Protein 5HAL (pdb70)

B-factor: mean 38.72, std 14.79, range [18.11, 97.99]

Sequence (103 aa):
TRRPPFAGKTFEVRYDGLTALNAYDEDGRHMRYAITDGPYAGATGEVEEYTWQPVAADTYAIAWQEADRATVVHIDDFAAGTSRTFFTAASLDFHRLDGSLLRAV

InterPro domains:
  IPR012674 Calycin [G3DSA:2.40.128.20] (9-96)
  IPR053892 MoaF-like [PF22036] (11-105)

Organism: Burkholderia vietnamiensis (strain G4 / LMG 22486) (NCBI:txid269482)

Solvent-accessible surface area: 6094 Å² total; per-residue (Å²): 144,132,131,4,77,5,20,43,108,40,14,23,1,116,20,132,51,51,6,8,50,6,30,7,39,142,53,10,43,54,0,113,35,31,31,68,75,31,120,158,57,64,44,103,23,94,8,130,16,85,25,97,83,84,64,90,74,14,23,30,0,32,21,103,37,115,86,182,4,52,12,60,9,62,1,32,52,77,71,19,64,1,123,8,61,67,34,21,57,79,144,80,102,85,164,54,83,19,53,9,138,69,116

Structure (mmCIF, N/CA/C/O backbone):
data_5HAL
#
_entry.id   5HAL
#
_cell.length_a   110.840
_cell.length_b   110.840
_cell.length_c   110.840
_cell.angle_alpha   90.000
_cell.angle_beta   90.000
_cell.angle_gamma   90.000
#
_symmetry.space_group_name_H-M   'I 21 3'
#
loop_
_entity.id
_entity.type
_entity.pdbx_description
1 polymer 'Uncharacterized protein'
2 non-polymer 1,2-ETHANEDIOL
3 water water
#
loop_
_atom_site.group_PDB
_atom_site.id
_atom_site.type_symbol
_atom_site.label_atom_id
_atom_site.label_alt_id
_atom_site.label_comp_id
_atom_site.label_asym_id
_atom_site.label_entity_id
_atom_site.label_seq_id
_atom_site.pdbx_PDB_ins_code
_atom_site.Cartn_x
_atom_site.Cartn_y
_atom_site.Cartn_z
_atom_site.occupancy
_atom_site.B_iso_or_equiv
_atom_site.auth_seq_id
_atom_site.auth_comp_id
_atom_site.auth_asym_id
_atom_site.auth_atom_id
_atom_site.pdbx_PDB_model_num
ATOM 1 N N . THR A 1 13 ? 6.545 51.930 4.210 1.00 91.92 5 THR A N 1
ATOM 2 C CA . THR A 1 13 ? 7.929 51.466 4.240 1.00 90.78 5 THR A CA 1
ATOM 3 C C . THR A 1 13 ? 8.443 51.324 5.679 1.00 90.60 5 THR A C 1
ATOM 4 O O . THR A 1 13 ? 9.415 50.609 5.937 1.00 94.20 5 THR A O 1
ATOM 6 N N . ARG A 1 14 ? 7.772 52.001 6.609 1.00 82.36 6 ARG A N 1
ATOM 7 C CA . ARG A 1 14 ? 8.205 52.070 8.002 1.00 77.08 6 ARG A CA 1
ATOM 8 C C . ARG A 1 14 ? 7.774 50.810 8.753 1.00 66.17 6 ARG A C 1
ATOM 9 O O . ARG A 1 14 ? 6.573 50.522 8.845 1.00 63.02 6 ARG A O 1
ATOM 17 N N . ARG A 1 15 ? 8.744 50.055 9.284 1.00 54.13 7 ARG A N 1
ATOM 18 C CA . ARG A 1 15 ? 8.439 48.839 10.038 1.00 52.58 7 ARG A CA 1
ATOM 19 C C . ARG A 1 15 ? 9.027 48.914 11.440 1.00 43.78 7 ARG A C 1
ATOM 20 O O . ARG A 1 15 ? 10.204 49.267 11.595 1.00 43.27 7 ARG A O 1
ATOM 28 N N . PRO A 1 16 ? 8.260 48.567 12.469 1.00 39.20 8 PRO A N 1
ATOM 29 C CA . PRO A 1 16 ? 8.818 48.463 13.820 1.00 34.61 8 PRO A CA 1
ATOM 30 C C . PRO A 1 16 ? 9.700 47.237 13.932 1.00 36.68 8 PRO A C 1
ATOM 31 O O . PRO A 1 16 ? 9.513 46.266 13.184 1.00 36.37 8 PRO A O 1
ATOM 35 N N . PRO A 1 17 ? 10.678 47.240 14.845 1.00 36.78 9 PRO A N 1
ATOM 36 C CA . PRO A 1 17 ? 11.579 46.086 14.935 1.00 33.34 9 PRO A CA 1
ATOM 37 C C . PRO A 1 17 ? 10.876 44.839 15.403 1.00 34.40 9 PRO A C 1
ATOM 38 O O . PRO A 1 17 ? 11.397 43.742 15.177 1.00 35.85 9 PRO A O 1
ATOM 42 N N . PHE A 1 18 ? 9.705 44.967 16.030 1.00 27.96 10 PHE A N 1
ATOM 43 C CA . PHE A 1 18 ? 8.948 43.817 16.500 1.00 31.07 10 PHE A CA 1
ATOM 44 C C . PHE A 1 18 ? 7.957 43.282 15.465 1.00 31.44 10 PHE A C 1
ATOM 45 O O . PHE A 1 18 ? 7.201 42.352 15.773 1.00 28.76 10 PHE A O 1
ATOM 53 N N . ALA A 1 19 ? 7.960 43.811 14.244 1.00 30.00 11 ALA A N 1
ATOM 54 C CA . ALA A 1 19 ? 7.055 43.292 13.221 1.00 30.89 11 ALA A CA 1
ATOM 55 C C . ALA A 1 19 ? 7.409 41.844 12.886 1.00 35.01 11 ALA A C 1
ATOM 56 O O . ALA A 1 19 ? 8.579 41.463 12.872 1.00 33.32 11 ALA A O 1
ATOM 58 N N . GLY A 1 20 ? 6.391 41.032 12.619 1.00 28.86 12 GLY A N 1
ATOM 59 C CA . GLY A 1 20 ? 6.624 39.640 12.279 1.00 32.09 12 GLY A CA 1
ATOM 60 C C . GLY A 1 20 ? 6.943 38.734 13.454 1.00 29.67 12 GLY A C 1
ATOM 61 O O . GLY A 1 20 ? 7.392 37.607 13.237 1.00 34.94 12 GLY A O 1
ATOM 62 N N . LYS A 1 21 ? 6.695 39.179 14.687 1.00 26.66 13 LYS A N 1
ATOM 63 C CA . LYS A 1 21 ? 7.064 38.458 15.896 1.00 31.01 13 LYS A CA 1
ATOM 64 C C . LYS A 1 21 ? 5.902 38.455 16.876 1.00 32.79 13 LYS A C 1
ATOM 65 O O . LYS A 1 21 ? 5.018 39.311 16.819 1.00 30.49 13 LYS A O 1
ATOM 71 N N . THR A 1 22 ? 5.928 37.495 17.801 1.00 33.66 14 THR A N 1
ATOM 72 C CA . THR A 1 22 ? 4.895 37.341 18.817 1.00 32.82 14 THR A CA 1
ATOM 73 C C . THR A 1 22 ? 5.529 37.383 20.201 1.00 31.71 14 THR A C 1
ATOM 74 O O . THR A 1 22 ? 6.618 36.845 20.412 1.00 31.74 14 THR A O 1
ATOM 78 N N . PHE A 1 23 ? 4.844 38.037 21.138 1.00 31.99 15 PHE A N 1
ATOM 79 C CA . PHE A 1 23 ? 5.338 38.236 22.494 1.00 31.31 15 PHE A CA 1
ATOM 80 C C . PHE A 1 23 ? 4.266 37.831 23.488 1.00 28.00 1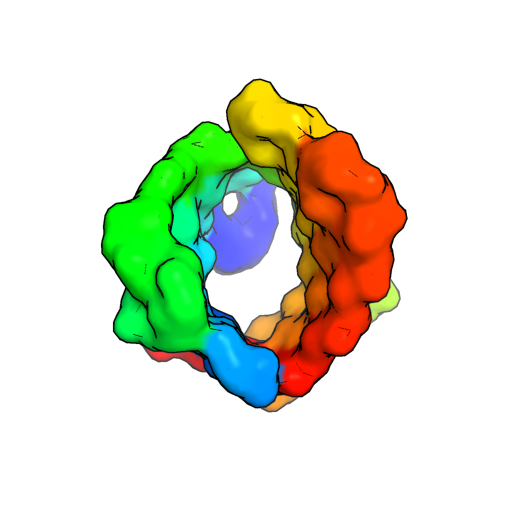5 PHE A C 1
ATOM 81 O O . PHE A 1 23 ? 3.081 38.094 23.275 1.00 30.40 15 PHE A O 1
ATOM 89 N N . GLU A 1 24 ? 4.682 37.179 24.568 1.00 33.41 16 GLU A N 1
ATOM 90 C CA . GLU A 1 24 ? 3.788 36.907 25.682 1.00 36.77 16 GLU A CA 1
ATOM 91 C C . GLU A 1 24 ? 3.965 37.969 26.761 1.00 35.01 16 GLU A C 1
ATOM 92 O O . GLU A 1 24 ? 5.087 38.223 27.216 1.00 37.77 16 GLU A O 1
ATOM 98 N N . VAL A 1 25 ? 2.859 38.583 27.174 1.00 30.45 17 VAL A N 1
ATOM 99 C CA . VAL A 1 25 ? 2.859 39.551 28.261 1.00 29.48 17 VAL A CA 1
ATOM 100 C C . VAL A 1 25 ? 2.124 38.934 29.442 1.00 31.47 17 VAL A C 1
ATOM 101 O O . VAL 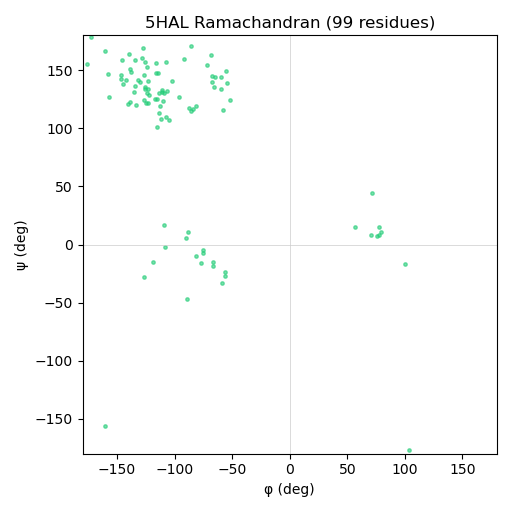A 1 25 ? 1.042 38.361 29.275 1.00 34.57 17 VAL A O 1
ATOM 105 N N . ARG A 1 26 ? 2.719 39.030 30.629 1.00 33.24 18 ARG A N 1
ATOM 106 C CA . ARG A 1 26 ? 2.143 38.458 31.841 1.00 37.70 18 ARG A CA 1
ATOM 107 C C . ARG A 1 26 ? 2.008 39.551 32.893 1.00 44.28 18 ARG A C 1
ATOM 108 O O . ARG A 1 26 ? 2.999 40.181 33.271 1.00 37.88 18 ARG A O 1
ATOM 116 N N . TYR A 1 27 ? 0.784 39.767 33.365 1.00 37.10 19 TYR A N 1
ATOM 117 C CA . TYR A 1 27 ? 0.488 40.742 34.400 1.00 37.95 19 TYR A CA 1
ATOM 118 C C . TYR A 1 27 ? -0.292 40.047 35.506 1.00 42.27 19 TYR A C 1
ATOM 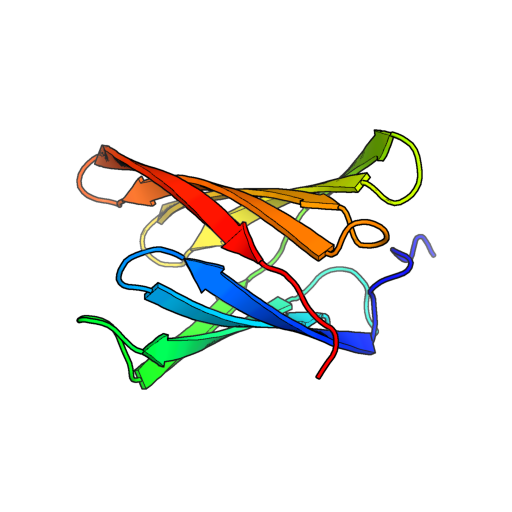119 O O . TYR A 1 27 ? -0.751 38.913 35.353 1.00 45.94 19 TYR A O 1
ATOM 128 N N . ASP A 1 28 ? -0.449 40.726 36.632 1.00 44.17 20 ASP A N 1
ATOM 129 C CA . ASP A 1 28 ? -1.319 40.188 37.664 1.00 48.20 20 ASP A CA 1
ATOM 130 C C . ASP A 1 28 ? -2.726 39.995 37.101 1.00 57.98 20 ASP A C 1
ATOM 131 O O . ASP A 1 28 ? -3.381 40.956 36.684 1.00 54.21 20 ASP A O 1
ATOM 136 N N . GLY A 1 29 ? -3.168 38.742 37.041 1.00 55.64 21 GLY A N 1
ATOM 137 C CA . GLY A 1 29 ? -4.506 38.424 36.589 1.00 51.48 21 GLY A CA 1
ATOM 138 C C . GLY A 1 29 ? -4.721 38.433 35.093 1.00 52.21 21 GLY A C 1
ATOM 139 O O . GLY A 1 29 ? -5.874 38.360 34.653 1.00 56.58 21 GLY A O 1
ATOM 140 N N . LEU A 1 30 ? -3.661 38.508 34.291 1.00 45.43 22 LEU A N 1
ATOM 141 C CA . LEU A 1 30 ? -3.833 38.584 32.846 1.00 39.99 22 LEU A CA 1
ATOM 142 C C . LEU A 1 30 ? -2.567 38.105 32.149 1.00 42.68 22 LEU A C 1
ATOM 143 O O . LEU A 1 30 ? -1.471 38.593 32.440 1.00 41.87 22 LEU A O 1
ATOM 148 N N . THR A 1 31 ? -2.725 37.144 31.242 1.00 44.19 23 THR A N 1
ATOM 149 C CA . THR A 1 31 ? -1.671 36.726 30.328 1.00 43.92 23 THR A CA 1
ATOM 150 C C . THR A 1 31 ? -2.209 36.818 28.912 1.00 42.68 23 THR A C 1
ATOM 151 O O . THR A 1 31 ? -3.342 36.408 28.645 1.00 45.43 23 THR A O 1
ATOM 155 N N . ALA A 1 32 ? -1.405 37.371 28.009 1.00 39.87 24 ALA A N 1
ATOM 156 C CA . ALA A 1 32 ? -1.842 37.527 26.632 1.00 35.33 24 ALA A CA 1
ATOM 157 C C . ALA A 1 32 ? -0.660 37.349 25.694 1.00 38.75 24 ALA A C 1
ATOM 158 O O . ALA A 1 32 ? 0.504 37.488 26.082 1.00 38.66 24 ALA A O 1
ATOM 160 N N . LEU A 1 33 ? -0.984 37.030 24.449 1.00 36.64 25 LEU A N 1
ATOM 161 C CA . LEU A 1 33 ? -0.029 37.013 23.354 1.00 35.28 25 LEU A CA 1
ATOM 162 C C . LEU A 1 33 ? -0.308 38.230 22.483 1.00 32.25 25 LEU A C 1
ATOM 163 O O . LEU A 1 33 ? -1.470 38.506 22.170 1.00 32.29 25 LEU A O 1
ATOM 168 N N . ASN A 1 34 ? 0.744 38.983 22.124 1.00 28.29 26 ASN A N 1
ATOM 169 C CA . ASN A 1 34 ? 0.630 40.076 21.155 1.00 25.98 26 ASN A CA 1
ATOM 170 C C . ASN A 1 34 ? 1.444 39.665 19.925 1.00 27.75 26 ASN A C 1
ATOM 171 O O . ASN A 1 34 ? 2.675 39.564 19.999 1.00 25.34 26 ASN A O 1
ATOM 176 N N . ALA A 1 35 ? 0.764 39.438 18.794 1.00 22.40 27 ALA A N 1
ATOM 177 C CA . ALA A 1 35 ? 1.390 38.912 17.583 1.00 27.79 27 ALA A CA 1
ATOM 178 C C . ALA A 1 35 ? 1.390 40.004 16.526 1.00 27.73 27 ALA A C 1
ATOM 179 O O . ALA A 1 35 ? 0.342 40.318 15.955 1.00 24.81 27 ALA A O 1
ATOM 181 N N . TYR A 1 36 ? 2.561 40.554 16.244 1.00 23.76 28 TYR A N 1
ATOM 182 C CA . TYR A 1 36 ? 2.684 41.661 15.307 1.00 23.75 28 TYR A CA 1
ATOM 183 C C . TYR A 1 36 ? 2.839 41.127 13.891 1.00 28.35 28 TYR A C 1
ATOM 184 O O . TYR A 1 36 ? 3.819 40.440 13.579 1.00 28.42 28 TYR A O 1
ATOM 193 N N . ASP A 1 37 ? 1.867 41.461 13.043 1.00 24.68 29 ASP A N 1
ATOM 194 C CA . ASP A 1 37 ? 1.909 41.161 11.618 1.00 25.67 29 ASP A CA 1
ATOM 195 C C . ASP A 1 37 ? 3.178 41.721 10.978 1.00 28.54 29 ASP A C 1
ATOM 196 O O . ASP A 1 37 ? 3.706 42.756 11.397 1.00 26.11 29 ASP A O 1
ATOM 201 N N . GLU A 1 38 ? 3.662 41.031 9.934 1.00 26.60 30 GLU A N 1
ATOM 202 C CA . GLU A 1 38 ? 4.786 41.543 9.151 1.00 24.58 30 GLU A CA 1
ATOM 203 C C . GLU A 1 38 ? 4.507 42.927 8.592 1.00 29.38 30 GLU A C 1
ATOM 204 O O . GLU A 1 38 ? 5.453 43.670 8.308 1.00 31.29 30 GLU A O 1
ATOM 210 N N . ASP A 1 39 ? 3.241 43.307 8.436 1.00 26.42 31 ASP A N 1
ATOM 211 C CA . ASP A 1 39 ? 2.956 44.567 7.770 1.00 27.79 31 ASP A CA 1
ATOM 212 C C . ASP A 1 39 ? 3.223 45.790 8.642 1.00 32.84 31 ASP A C 1
ATOM 213 O O . ASP A 1 39 ? 3.094 46.910 8.143 1.00 30.39 31 ASP A O 1
ATOM 218 N N . GLY A 1 40 ? 3.579 45.623 9.916 1.00 30.31 32 GLY A N 1
ATOM 219 C CA . GLY A 1 40 ? 3.855 46.790 10.751 1.00 27.45 32 GLY A CA 1
ATOM 220 C C . GLY A 1 40 ? 2.662 47.646 11.140 1.00 30.15 32 GLY A C 1
ATOM 221 O O . GLY A 1 40 ? 2.856 48.727 11.714 1.00 28.10 32 GLY A O 1
ATOM 222 N N . ARG A 1 41 ? 1.436 47.209 10.853 1.00 27.24 33 ARG A N 1
ATOM 223 C CA . ARG A 1 41 ? 0.248 48.016 11.122 1.00 29.62 33 ARG A CA 1
ATOM 224 C C . ARG A 1 41 ? -0.775 47.254 11.959 1.00 27.31 33 ARG A C 1
ATOM 225 O O . ARG A 1 41 ? -1.549 47.858 12.708 1.00 27.51 33 ARG A O 1
ATOM 227 N N . HIS A 1 42 ? -0.790 45.931 11.852 1.00 25.61 34 HIS A N 1
ATOM 228 C CA . HIS A 1 42 ? -1.770 45.117 12.550 1.00 27.29 34 HIS A CA 1
ATOM 229 C C . HIS A 1 42 ? -1.118 44.229 13.596 1.00 30.02 34 HIS A C 1
ATOM 230 O O . HIS A 1 42 ? 0.019 43.774 13.440 1.00 26.47 34 HIS A O 1
ATOM 237 N N . MET A 1 43 ? -1.863 44.002 14.668 1.00 28.14 35 MET A N 1
ATOM 238 C CA . MET A 1 43 ? -1.482 43.099 15.736 1.00 22.81 35 MET A CA 1
ATOM 239 C C . MET A 1 43 ? -2.699 42.259 16.067 1.00 30.86 35 MET A C 1
ATOM 240 O O . MET A 1 43 ? -3.820 42.773 16.106 1.00 27.13 35 MET A O 1
ATOM 245 N N . ARG A 1 44 ? -2.484 40.959 16.240 1.00 27.66 36 ARG A N 1
ATOM 246 C CA . ARG A 1 44 ? -3.508 40.034 16.693 1.00 25.47 36 ARG A CA 1
ATOM 247 C C . ARG A 1 44 ? -3.160 39.558 18.098 1.00 33.39 36 ARG A C 1
ATOM 248 O O . ARG A 1 44 ? -2.018 39.157 18.358 1.00 30.71 36 ARG A O 1
ATOM 256 N N . TYR A 1 45 ? -4.136 39.607 19.002 1.00 28.35 37 TYR A N 1
ATOM 257 C CA . TYR A 1 45 ? -3.911 39.233 20.388 1.00 31.36 37 TYR A CA 1
ATOM 258 C C . TYR A 1 45 ? -4.752 38.013 20.743 1.00 34.71 37 TYR A C 1
ATOM 259 O O . TYR A 1 45 ? -5.762 37.713 20.100 1.00 36.70 37 TYR A O 1
ATOM 268 N N . ALA A 1 46 ? -4.290 37.293 21.762 1.00 36.50 38 ALA A N 1
ATOM 269 C CA . ALA A 1 46 ? -5.028 36.183 22.348 1.00 43.61 38 ALA A CA 1
ATOM 270 C C . ALA A 1 46 ? -4.825 36.238 23.854 1.00 39.62 38 ALA A C 1
ATOM 271 O O . ALA A 1 46 ? -3.689 36.190 24.331 1.00 46.92 38 ALA A O 1
ATOM 273 N N . ILE A 1 47 ? -5.916 36.366 24.595 1.00 42.59 39 ILE A N 1
ATOM 274 C CA . ILE A 1 47 ? -5.861 36.326 26.051 1.00 45.45 39 ILE A CA 1
ATOM 275 C C . ILE A 1 47 ? -5.877 34.867 26.487 1.00 49.36 39 ILE A C 1
ATOM 276 O O . ILE A 1 47 ? -6.843 34.143 26.231 1.00 52.56 39 ILE A O 1
ATOM 281 N N . THR A 1 48 ? -4.800 34.426 27.131 1.00 48.11 40 THR A N 1
ATOM 282 C CA . THR A 1 48 ? -4.630 33.022 27.469 1.00 52.25 40 THR A CA 1
ATOM 283 C C . THR A 1 48 ? -4.787 32.735 28.954 1.00 60.24 40 THR A C 1
ATOM 284 O O . THR A 1 48 ? -4.697 31.570 29.354 1.00 69.02 40 THR A O 1
ATOM 288 N N . ASP A 1 49 ? -5.017 33.752 29.781 1.00 59.45 41 ASP A N 1
ATOM 289 C CA . ASP A 1 49 ? -5.154 33.519 31.212 1.00 62.53 41 ASP A CA 1
ATOM 290 C C . ASP A 1 49 ? -5.925 34.674 31.840 1.00 59.21 41 ASP A C 1
ATOM 291 O O . ASP A 1 49 ? -5.821 35.822 31.403 1.00 61.70 41 ASP A O 1
ATOM 296 N N . GLY A 1 50 ? -6.705 34.356 32.863 1.00 63.07 42 GLY A N 1
ATOM 297 C CA . GLY A 1 50 ? -7.502 35.355 33.531 1.00 61.49 42 GLY A CA 1
ATOM 298 C C . GLY A 1 50 ? -8.955 35.265 33.122 1.00 60.93 42 GLY A C 1
ATOM 299 O O . GLY A 1 50 ? -9.350 34.392 32.347 1.00 67.82 42 GLY A O 1
ATOM 300 N N . PRO A 1 51 ? -9.783 36.185 33.626 1.00 65.61 43 PRO A N 1
ATOM 301 C CA . PRO A 1 51 ? -11.230 36.073 33.402 1.00 68.06 43 PRO A CA 1
ATOM 302 C C . PRO A 1 51 ? -11.648 36.252 31.955 1.00 69.53 43 PRO A C 1
ATOM 303 O O . PRO A 1 51 ? -12.784 35.903 31.616 1.00 74.25 43 PRO A O 1
ATOM 307 N N . TYR A 1 52 ? -10.785 36.775 31.088 1.00 69.91 44 TYR A N 1
ATOM 308 C CA . TYR A 1 52 ? -11.141 36.985 29.694 1.00 61.51 44 TYR A CA 1
ATOM 309 C C . TYR A 1 52 ? -10.424 36.019 28.765 1.00 60.06 44 TYR A C 1
ATOM 310 O O . TYR A 1 52 ? -10.381 36.251 27.553 1.00 63.18 44 TYR A O 1
ATOM 319 N N . ALA A 1 53 ? -9.869 34.936 29.307 1.00 57.72 45 ALA A N 1
ATOM 320 C CA . ALA A 1 53 ? -9.155 33.970 28.484 1.00 57.55 45 ALA A CA 1
ATOM 321 C C . ALA A 1 53 ? -10.045 33.488 27.346 1.00 60.18 45 ALA A C 1
ATOM 322 O O . ALA A 1 53 ? -11.245 33.269 27.527 1.00 61.53 45 ALA A O 1
ATOM 324 N N . GLY A 1 54 ? -9.456 33.356 26.156 1.00 52.94 46 GLY A N 1
ATOM 325 C CA . GLY A 1 54 ? -10.174 32.938 24.976 1.00 50.33 46 GLY A CA 1
ATOM 326 C C . GLY A 1 54 ? -10.572 34.062 24.042 1.00 53.09 46 GLY A C 1
ATOM 327 O O . GLY A 1 54 ? -10.911 33.792 22.886 1.00 68.33 46 GLY A O 1
ATOM 328 N N . ALA A 1 55 ? -10.551 35.306 24.504 1.00 46.47 47 ALA A N 1
ATOM 329 C CA . ALA A 1 55 ? -10.790 36.422 23.603 1.00 52.35 47 ALA A CA 1
ATOM 330 C C . ALA A 1 55 ? -9.644 36.560 22.602 1.00 56.76 47 ALA A C 1
ATOM 331 O O . ALA A 1 55 ? -8.481 36.284 22.912 1.00 48.39 47 ALA A O 1
ATOM 333 N N . THR A 1 56 ? -9.992 36.968 21.381 1.00 56.23 48 THR A N 1
ATOM 334 C CA . THR A 1 56 ? -9.023 37.283 20.342 1.00 49.00 48 THR A CA 1
ATOM 335 C C . THR A 1 56 ? -9.508 38.516 19.603 1.00 46.24 48 THR A C 1
ATOM 336 O O . THR A 1 56 ? -10.674 38.905 19.702 1.00 50.00 48 THR A O 1
ATOM 340 N N . GLY A 1 57 ? -8.599 39.127 18.858 1.00 40.12 49 GLY A N 1
ATOM 341 C CA . GLY A 1 57 ? -8.956 40.261 18.028 1.00 36.44 49 GLY A CA 1
ATOM 342 C C . GLY A 1 57 ? -7.760 40.716 17.219 1.00 36.60 49 GLY A C 1
ATOM 343 O O . GLY A 1 57 ? -6.605 40.463 17.576 1.00 33.64 49 GLY A O 1
ATOM 344 N N . GLU A 1 58 ? -8.061 41.366 16.103 1.00 40.21 50 GLU A N 1
ATOM 345 C CA . GLU A 1 58 ? -7.060 42.063 15.312 1.00 35.62 50 GLU A CA 1
ATOM 346 C C . GLU A 1 58 ? -7.283 43.559 15.448 1.00 38.32 50 GLU A C 1
ATOM 347 O O . GLU A 1 58 ? -8.408 44.039 15.274 1.00 35.13 50 GLU A O 1
ATOM 353 N N . VAL A 1 59 ? -6.212 44.294 15.745 1.00 32.28 51 VAL A N 1
ATOM 354 C CA . VAL A 1 59 ? -6.281 45.739 15.868 1.00 34.30 51 VAL A CA 1
ATOM 355 C C . VAL A 1 59 ? -5.251 46.392 14.956 1.00 36.43 51 VAL A C 1
ATOM 356 O O . VAL A 1 59 ? -4.268 45.773 14.532 1.00 29.76 51 VAL A O 1
ATOM 360 N N . GLU A 1 60 ? -5.522 47.652 14.615 1.00 32.07 52 GLU A N 1
ATOM 361 C CA A GLU A 1 60 ? -4.521 4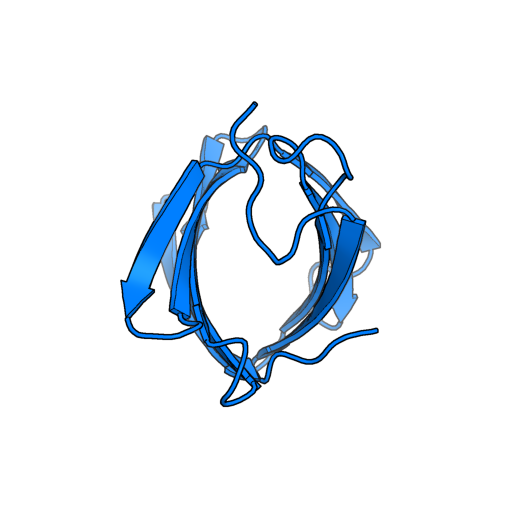8.560 14.059 0.52 31.83 52 GLU A CA 1
ATOM 362 C CA B GLU A 1 60 ? -4.487 48.510 14.073 0.48 31.70 52 GLU A CA 1
ATOM 363 C C . GLU A 1 60 ? -3.862 49.300 15.213 1.00 23.01 52 GLU A C 1
ATOM 364 O O . GLU A 1 60 ? -4.553 49.780 16.107 1.00 26.33 52 GLU A O 1
ATOM 375 N N . TYR A 1 61 ? -2.536 49.432 15.178 1.00 26.53 53 TYR A N 1
ATOM 376 C CA . TYR A 1 61 ? -1.848 50.128 16.261 1.00 27.18 53 TYR A CA 1
ATOM 377 C C . TYR A 1 61 ? -0.927 51.203 15.700 1.00 25.53 53 TYR A C 1
ATOM 378 O O . TYR A 1 61 ? -0.542 51.176 14.530 1.00 29.12 53 TYR A O 1
ATOM 387 N N . THR A 1 62 ? -0.576 52.151 16.563 1.00 25.51 54 THR A N 1
ATOM 388 C CA . THR A 1 62 ? 0.526 53.075 16.347 1.00 26.96 54 THR A CA 1
ATOM 389 C C . THR A 1 62 ? 1.669 52.688 17.273 1.00 24.43 54 THR A C 1
ATOM 390 O O . THR A 1 62 ? 1.466 52.031 18.296 1.00 25.07 54 THR A O 1
ATOM 394 N N . TRP A 1 63 ? 2.879 53.086 16.901 1.00 25.21 55 TRP A N 1
ATOM 395 C CA . TRP A 1 63 ? 4.052 52.800 17.714 1.00 25.92 55 TRP A CA 1
ATOM 396 C C . TRP A 1 63 ? 5.024 53.957 17.564 1.00 30.14 55 TRP A C 1
ATOM 397 O O . TRP A 1 63 ? 5.147 54.523 16.475 1.00 33.51 55 TRP A O 1
ATOM 408 N N . GLN A 1 64 ? 5.699 54.313 18.663 1.00 28.57 56 GLN A N 1
ATOM 409 C CA . GLN A 1 64 ? 6.715 55.366 18.675 1.00 31.70 56 GLN A CA 1
ATOM 410 C C . GLN A 1 64 ? 7.809 54.959 19.648 1.00 34.55 56 GLN A C 1
ATOM 411 O O . GLN A 1 64 ? 7.507 54.483 20.753 1.00 33.78 56 GLN A O 1
ATOM 417 N N . PRO A 1 65 ? 9.075 55.169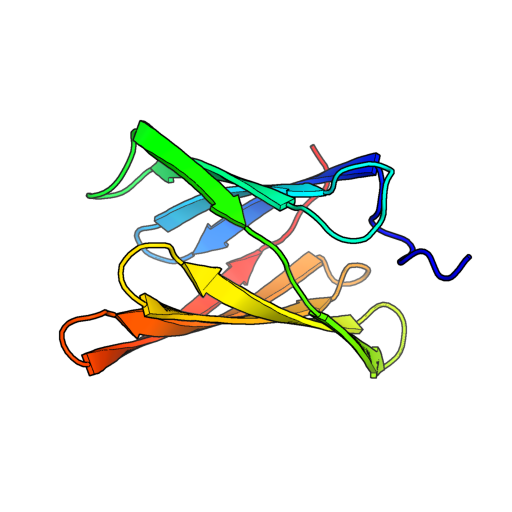 19.296 1.00 33.98 57 PRO A N 1
ATOM 418 C CA . PRO A 1 65 ? 10.140 54.941 20.274 1.00 32.26 57 PRO A CA 1
ATOM 419 C C . PRO A 1 65 ? 10.046 55.959 21.397 1.00 36.68 57 PRO A C 1
ATOM 420 O O . PRO A 1 65 ? 9.726 57.128 21.172 1.00 39.90 57 PRO A O 1
ATOM 424 N N . VAL A 1 66 ? 10.284 55.497 22.621 1.00 38.22 58 VAL A N 1
ATOM 425 C CA . VAL A 1 66 ? 10.421 56.394 23.763 1.00 40.25 58 VAL A CA 1
ATOM 426 C C . VAL A 1 66 ? 11.789 56.295 24.412 1.00 49.65 58 VAL A C 1
ATOM 427 O O . VAL A 1 66 ? 12.151 57.183 25.197 1.00 61.05 58 VAL A O 1
ATOM 431 N N . ALA A 1 67 ? 12.555 55.259 24.100 1.00 44.93 59 ALA A N 1
ATOM 432 C CA . ALA A 1 67 ? 13.925 55.073 24.556 1.00 52.54 59 ALA A CA 1
ATOM 433 C C . ALA A 1 67 ? 14.453 53.863 23.807 1.00 54.05 59 ALA A C 1
ATOM 434 O O . ALA A 1 67 ? 13.732 53.246 23.018 1.00 58.71 59 ALA A O 1
ATOM 436 N N . ALA A 1 68 ? 15.716 53.530 24.051 1.00 52.38 60 ALA A N 1
ATOM 437 C CA . ALA A 1 68 ? 16.320 52.366 23.419 1.00 53.47 60 ALA A CA 1
ATOM 438 C C . ALA A 1 68 ? 15.453 51.134 23.634 1.00 57.26 60 ALA A C 1
ATOM 439 O O . ALA A 1 68 ? 15.090 50.804 24.770 1.00 59.33 60 ALA A O 1
ATOM 441 N N . ASP A 1 69 ? 15.081 50.486 22.536 1.00 47.43 61 ASP A N 1
ATOM 442 C CA . ASP A 1 69 ? 14.313 49.243 22.538 1.00 45.18 61 ASP A CA 1
ATOM 443 C C . ASP A 1 69 ? 12.978 49.346 23.282 1.00 38.40 61 ASP A C 1
ATOM 444 O O . ASP A 1 69 ? 12.360 48.309 23.573 1.00 36.66 61 ASP A O 1
ATOM 449 N N . THR A 1 70 ? 12.499 50.558 23.568 1.00 34.86 62 THR A N 1
ATOM 450 C CA . THR A 1 70 ? 11.268 50.779 24.318 1.00 34.05 62 THR A CA 1
ATOM 451 C C . THR A 1 70 ? 10.303 51.602 23.471 1.00 36.35 62 THR A C 1
ATOM 452 O O . THR A 1 70 ? 10.671 52.673 22.979 1.00 35.59 62 THR A O 1
ATOM 456 N N . TYR A 1 71 ? 9.061 51.122 23.328 1.00 29.75 63 TYR A N 1
ATOM 457 C CA . TYR A 1 71 ? 8.096 51.723 22.416 1.00 28.72 63 TYR A CA 1
ATOM 458 C C . TYR A 1 71 ? 6.758 51.947 23.105 1.00 31.25 63 TYR A C 1
ATOM 459 O O . TYR A 1 71 ? 6.306 51.114 23.897 1.00 29.91 63 TYR A O 1
ATOM 468 N N . ALA A 1 72 ? 6.124 53.075 22.786 1.00 30.46 64 ALA A N 1
ATOM 469 C CA . ALA A 1 72 ? 4.717 53.307 23.101 1.00 29.08 64 ALA A CA 1
ATOM 470 C C . ALA A 1 72 ? 3.855 52.722 21.976 1.00 31.48 64 ALA A C 1
ATOM 471 O O . ALA A 1 72 ? 3.904 53.182 20.828 1.00 33.01 64 ALA A O 1
ATOM 473 N N . ILE A 1 73 ? 3.074 51.702 22.305 1.00 25.14 65 ILE A N 1
ATOM 474 C CA . ILE A 1 73 ? 2.223 50.988 21.356 1.00 22.83 65 ILE A CA 1
ATOM 475 C C . ILE A 1 73 ? 0.779 51.191 21.804 1.00 26.97 65 ILE A C 1
ATOM 476 O O . ILE A 1 73 ? 0.445 50.913 22.964 1.00 26.95 65 ILE A O 1
ATOM 481 N N . ALA A 1 74 ? -0.072 51.698 20.907 1.00 25.52 66 ALA A N 1
ATOM 482 C CA . ALA A 1 74 ? -1.438 52.060 21.288 1.00 24.82 66 ALA A CA 1
ATOM 483 C C . ALA A 1 74 ? -2.429 51.620 20.226 1.00 23.32 66 ALA A C 1
ATOM 484 O O . ALA A 1 74 ? -2.124 51.591 19.036 1.00 22.89 66 ALA A O 1
ATOM 486 N N . TRP A 1 75 ? -3.631 51.282 20.671 1.00 26.40 67 TRP A N 1
ATOM 487 C CA . TRP A 1 75 ? -4.679 50.875 19.748 1.00 26.08 67 TRP A CA 1
ATOM 488 C C . TRP A 1 75 ? -6.028 51.020 20.439 1.00 24.58 67 TRP A C 1
ATOM 489 O O . TRP A 1 75 ? -6.116 51.182 21.659 1.00 22.23 67 TRP A O 1
ATOM 500 N N . GLN A 1 76 ? -7.082 50.949 19.638 1.00 24.99 68 GLN A N 1
ATOM 501 C CA . GLN A 1 76 ? -8.443 50.967 20.139 1.00 23.92 68 GLN A CA 1
ATOM 502 C C . GLN A 1 76 ? -9.162 49.741 19.600 1.00 26.16 68 GLN A C 1
ATOM 503 O O . GLN A 1 76 ? -9.090 49.449 18.405 1.00 28.41 68 GLN A O 1
ATOM 509 N N . GLU A 1 77 ? -9.869 49.046 20.473 1.00 26.14 69 GLU A N 1
ATOM 510 C CA . GLU A 1 77 ? -10.501 47.785 20.143 1.00 22.81 69 GLU A CA 1
ATOM 511 C C . GLU A 1 77 ? -11.873 48.036 19.524 1.00 27.90 69 GLU A C 1
ATOM 512 O O . GLU A 1 77 ? -12.380 49.160 19.522 1.00 29.02 69 GLU A O 1
ATOM 518 N N . 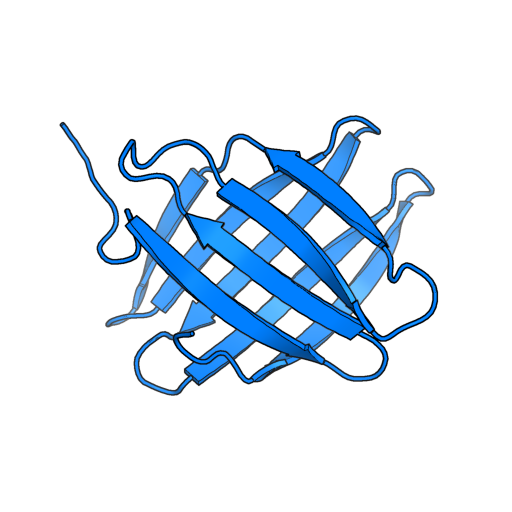ALA A 1 78 ? -12.477 46.966 18.996 1.00 26.37 70 ALA A N 1
ATOM 519 C CA . ALA A 1 78 ? -13.745 47.094 18.287 1.00 33.90 70 ALA A CA 1
ATOM 520 C C . ALA A 1 78 ? -14.831 47.695 19.165 1.00 33.86 70 ALA A C 1
ATOM 521 O O . ALA A 1 78 ? -15.702 48.413 18.661 1.00 34.20 70 ALA A O 1
ATOM 523 N N . ASP A 1 79 ? -14.817 47.420 20.470 1.00 27.49 71 ASP A N 1
ATOM 524 C CA . ASP A 1 79 ? -15.850 47.990 21.324 1.00 27.00 71 ASP A CA 1
ATOM 525 C C . ASP A 1 79 ? -15.456 49.366 21.851 1.00 25.66 71 ASP A C 1
ATOM 526 O O . ASP A 1 79 ? -16.135 49.891 22.743 1.00 24.43 71 ASP A O 1
ATOM 531 N N . ARG A 1 80 ? -14.374 49.950 21.314 1.00 22.02 72 ARG A N 1
ATOM 532 C CA . ARG A 1 80 ? -13.835 51.300 21.596 1.00 23.65 72 ARG A CA 1
ATOM 533 C C . ARG A 1 80 ? -13.057 51.373 22.908 1.00 27.96 72 ARG A C 1
ATOM 534 O O . ARG A 1 80 ? -12.659 52.479 23.322 1.00 26.95 72 ARG A O 1
ATOM 542 N N . ALA A 1 81 ? -12.789 50.244 23.566 1.00 26.59 73 ALA A N 1
ATOM 543 C CA . ALA A 1 81 ? -11.790 50.234 24.632 1.00 26.48 73 ALA A CA 1
ATOM 544 C C . ALA A 1 81 ? -10.437 50.655 24.069 1.00 25.99 73 ALA A C 1
ATOM 545 O O . ALA A 1 81 ? -10.109 50.340 22.923 1.00 27.10 73 ALA A O 1
ATOM 547 N N . THR A 1 82 ? -9.645 51.383 24.868 1.00 24.27 74 THR A N 1
ATOM 548 C CA . THR A 1 82 ? -8.333 51.849 24.420 1.00 22.85 74 THR A CA 1
ATOM 549 C C . THR A 1 82 ? -7.220 51.237 25.259 1.00 28.09 74 THR A C 1
ATOM 550 O O . THR A 1 82 ? -7.383 50.983 26.461 1.00 25.93 74 THR A O 1
ATOM 554 N N . VAL A 1 83 ? -6.076 51.013 24.612 1.00 22.88 75 VAL A N 1
ATOM 555 C CA . VAL A 1 83 ? -4.935 50.356 25.233 1.00 23.29 75 VAL A CA 1
ATOM 556 C C . VAL A 1 83 ? -3.677 51.132 24.886 1.00 28.67 75 VAL A C 1
ATOM 557 O O . VAL A 1 83 ? -3.446 51.451 23.717 1.00 23.32 75 VAL A O 1
ATOM 561 N N . VAL A 1 84 ? -2.859 51.423 25.898 1.00 23.62 76 VAL A N 1
ATOM 562 C CA . VAL A 1 84 ? -1.523 51.973 25.710 1.00 21.79 76 VAL A CA 1
ATOM 563 C C . VAL A 1 84 ? -0.541 51.035 26.394 1.00 25.91 76 VAL A C 1
ATOM 564 O O . VAL A 1 84 ? -0.653 50.790 27.604 1.00 29.06 76 VAL A O 1
ATOM 568 N N . HIS A 1 85 ? 0.414 50.516 25.623 1.00 22.01 77 HIS A N 1
ATOM 569 C CA . HIS A 1 85 ? 1.562 49.770 26.129 1.00 20.36 77 HIS A CA 1
ATOM 570 C C . HIS A 1 85 ? 2.804 50.646 26.121 1.00 29.84 77 HIS A C 1
ATOM 571 O O . HIS A 1 85 ? 3.049 51.372 25.156 1.00 27.62 77 HIS A O 1
ATOM 578 N N . ILE A 1 86 ? 3.630 50.517 27.159 1.00 28.06 78 ILE A N 1
ATOM 579 C CA . ILE A 1 86 ? 5.028 50.930 27.094 1.00 27.91 78 ILE A CA 1
ATOM 580 C C . ILE A 1 86 ? 5.831 49.652 27.244 1.00 28.50 78 ILE A C 1
ATOM 581 O O . ILE A 1 86 ? 5.974 49.118 28.350 1.00 28.07 78 ILE A O 1
ATOM 586 N N . ASP A 1 87 ? 6.322 49.139 26.126 1.00 26.08 79 ASP A N 1
ATOM 587 C CA . ASP A 1 87 ? 6.923 47.817 26.063 1.00 27.13 79 ASP A CA 1
ATOM 588 C C . ASP A 1 87 ? 8.412 47.969 25.789 1.00 30.56 79 ASP A C 1
ATOM 589 O O . ASP A 1 87 ? 8.806 48.533 24.764 1.00 34.51 79 ASP A O 1
ATOM 594 N N . ASP A 1 88 ? 9.225 47.474 26.717 1.00 33.31 80 ASP A N 1
ATOM 595 C CA . ASP A 1 88 ? 10.680 47.534 26.639 1.00 34.56 80 ASP A CA 1
ATOM 596 C C . ASP A 1 88 ? 11.154 46.136 26.264 1.00 35.75 80 ASP A C 1
ATOM 597 O O . ASP A 1 88 ? 11.106 45.217 27.091 1.00 38.26 80 ASP A O 1
ATOM 602 N N . PHE A 1 89 ? 11.598 45.973 25.011 1.00 33.80 81 PHE A N 1
ATOM 603 C CA . PHE A 1 89 ? 11.937 44.658 24.488 1.00 38.40 81 PHE A CA 1
ATOM 604 C C . PHE A 1 89 ? 13.325 44.190 24.891 1.00 45.01 81 PHE A C 1
ATOM 605 O O . PHE A 1 89 ? 13.651 43.022 24.658 1.00 45.20 81 PHE A O 1
ATOM 613 N N . ALA A 1 90 ? 14.148 45.057 25.477 1.00 48.64 82 ALA A N 1
ATOM 614 C CA . ALA A 1 90 ? 15.446 44.608 25.972 1.00 51.97 82 ALA A CA 1
ATOM 615 C C . ALA A 1 90 ? 15.347 44.116 27.411 1.00 53.23 82 ALA A C 1
ATOM 616 O O . ALA A 1 90 ? 15.854 43.041 27.741 1.00 54.53 82 ALA A O 1
ATOM 618 N N . ALA A 1 91 ? 14.682 44.885 28.271 1.00 51.00 83 ALA A N 1
ATOM 619 C CA . ALA A 1 91 ? 14.469 44.463 29.647 1.00 51.33 83 ALA A CA 1
ATOM 620 C C . ALA A 1 91 ? 13.362 43.428 29.776 1.00 54.73 83 ALA A C 1
ATOM 621 O O . ALA A 1 91 ? 13.272 42.770 30.818 1.00 52.75 83 ALA A O 1
ATOM 623 N N . GLY A 1 92 ? 12.523 43.271 28.755 1.00 47.04 84 GLY A N 1
ATOM 624 C CA . GLY A 1 92 ? 11.414 42.338 28.850 1.00 41.08 84 GLY A CA 1
ATOM 625 C C . GLY A 1 92 ? 10.309 42.785 29.785 1.00 40.43 84 GLY A C 1
ATOM 626 O O . GLY A 1 92 ? 9.801 41.975 30.573 1.00 39.85 84 GLY A O 1
ATOM 627 N N . THR A 1 93 ? 9.917 44.054 29.721 1.00 37.11 85 THR A N 1
ATOM 628 C CA . THR A 1 93 ? 8.875 44.583 30.584 1.00 35.65 85 THR A CA 1
ATOM 629 C C . THR A 1 93 ? 7.759 45.191 29.748 1.00 34.71 85 THR A C 1
ATOM 630 O O . THR A 1 93 ? 7.986 45.678 28.637 1.00 32.83 85 THR A O 1
ATOM 634 N N . SER A 1 94 ? 6.553 45.185 30.311 1.00 32.97 86 SER A N 1
ATOM 635 C CA . SER A 1 94 ? 5.392 45.782 29.665 1.00 30.78 86 SER A CA 1
ATOM 636 C C . SER A 1 94 ? 4.581 46.531 30.716 1.00 34.28 86 SER A C 1
ATOM 637 O O . SER A 1 94 ? 4.155 45.947 31.718 1.00 33.29 86 SER A O 1
ATOM 640 N N . ARG A 1 95 ? 4.369 47.822 30.492 1.00 33.61 87 ARG A N 1
ATOM 641 C CA . ARG A 1 95 ? 3.519 48.637 31.348 1.00 28.15 87 ARG A CA 1
ATOM 642 C C . ARG A 1 95 ? 2.315 49.094 30.537 1.00 34.53 87 ARG A C 1
ATOM 643 O O . ARG A 1 95 ? 2.474 49.683 29.461 1.00 31.40 87 ARG A O 1
ATOM 651 N N . THR A 1 96 ? 1.112 48.817 31.040 1.00 33.39 88 THR A N 1
ATOM 652 C CA . THR A 1 96 ? -0.094 49.014 30.249 1.00 29.11 88 THR A CA 1
ATOM 653 C C . THR A 1 96 ? -1.111 49.872 30.984 1.00 30.03 88 THR A C 1
ATOM 654 O O . THR A 1 96 ? -1.257 49.810 32.208 1.00 28.02 88 THR A O 1
ATOM 658 N N . PHE A 1 97 ? -1.825 50.657 30.191 1.00 25.03 89 PHE A N 1
ATOM 659 C CA . PHE A 1 97 ? -2.937 51.483 30.624 1.00 26.22 89 PHE A CA 1
ATOM 660 C C . PHE A 1 97 ? -4.103 51.132 29.721 1.00 28.88 89 PHE A C 1
ATOM 661 O O . PHE A 1 97 ? -3.981 51.206 28.496 1.00 30.60 89 PHE A O 1
ATOM 669 N N . PHE A 1 98 ? -5.223 50.744 30.315 1.00 23.39 90 PHE A N 1
ATOM 670 C CA . PHE A 1 98 ? -6.332 50.159 29.572 1.00 27.53 90 PHE A CA 1
ATOM 671 C C . PHE A 1 98 ? -7.608 50.842 30.048 1.00 25.80 90 PHE A C 1
ATOM 672 O O . PHE A 1 98 ? -7.907 50.844 31.247 1.00 25.38 90 PHE A O 1
ATOM 680 N N . THR A 1 99 ? -8.313 51.487 29.127 1.00 23.95 91 THR A N 1
ATOM 681 C CA . THR A 1 99 ? -9.602 52.106 29.420 1.00 26.36 91 THR A CA 1
ATOM 682 C C . THR A 1 99 ? -10.656 51.229 28.760 1.00 27.87 91 THR A C 1
ATOM 683 O O . THR A 1 99 ? -10.736 51.176 27.528 1.00 26.11 91 THR A O 1
ATOM 687 N N . ALA A 1 100 ? -11.439 50.522 29.573 1.00 26.84 92 ALA A N 1
ATOM 688 C CA . ALA A 1 100 ? -12.501 49.682 29.035 1.00 24.21 92 ALA A CA 1
ATOM 689 C C . ALA A 1 100 ? -13.602 50.540 28.424 1.00 26.22 92 ALA A C 1
ATOM 690 O O . ALA A 1 100 ? -13.710 51.742 28.693 1.00 26.07 92 ALA A O 1
ATOM 692 N N . ALA A 1 101 ? -14.441 49.905 27.596 1.00 28.55 93 ALA A N 1
ATOM 693 C CA . ALA A 1 101 ? -15.604 50.608 27.053 1.00 29.84 93 ALA A CA 1
ATOM 694 C C . ALA A 1 101 ? -16.481 51.181 28.163 1.00 31.03 93 ALA A C 1
ATOM 695 O O . ALA A 1 101 ? -17.173 52.185 27.959 1.00 30.38 93 ALA A O 1
ATOM 697 N N . SER A 1 102 ? -16.458 50.565 29.341 1.00 28.48 94 SER A N 1
ATOM 698 C CA . SER A 1 102 ? -17.175 51.067 30.505 1.00 32.39 94 SER A CA 1
ATOM 699 C C . SER A 1 102 ? -16.507 52.276 31.147 1.00 33.05 94 SER A C 1
ATOM 700 O O . SER A 1 102 ? -17.089 52.863 32.072 1.00 28.38 94 SER A O 1
ATOM 703 N N . LEU A 1 103 ? -15.306 52.647 30.696 1.00 29.44 95 LEU A N 1
ATOM 704 C CA . LEU A 1 103 ? -14.476 53.741 31.216 1.00 29.68 95 LEU A CA 1
ATOM 705 C C . LEU A 1 103 ? -13.794 53.384 32.534 1.00 28.61 95 LEU A C 1
ATOM 706 O O . LEU A 1 103 ? -13.170 54.275 33.155 1.00 26.50 95 LEU A O 1
ATOM 711 N N . ASP A 1 104 ? -13.880 52.134 32.995 1.00 25.68 96 ASP A N 1
ATOM 712 C CA . ASP A 1 104 ? -12.951 51.665 34.019 1.00 23.69 96 ASP A CA 1
ATOM 713 C C . ASP A 1 104 ? -11.521 51.767 33.497 1.00 26.93 96 ASP A C 1
ATOM 714 O O . ASP A 1 104 ? -11.224 51.356 32.375 1.00 23.59 96 ASP A O 1
ATOM 719 N N . PHE A 1 105 ? -10.637 52.306 34.321 1.00 27.31 97 PHE A N 1
ATOM 720 C CA . PHE A 1 105 ? -9.255 52.572 33.953 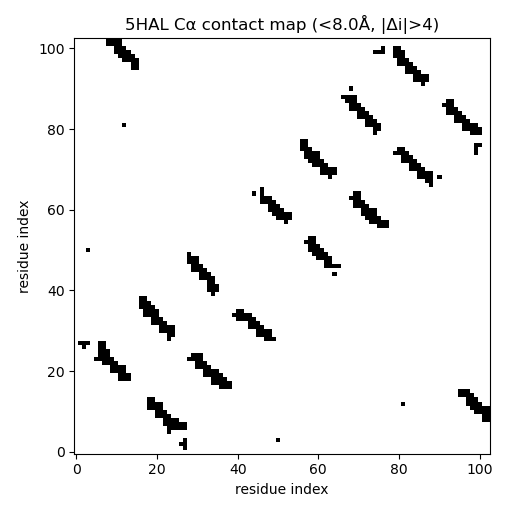1.00 27.04 97 PHE A CA 1
ATOM 721 C C . PHE A 1 105 ? -8.384 51.599 34.724 1.00 28.83 97 PHE A C 1
ATOM 722 O O . PHE A 1 105 ? -8.447 51.553 35.956 1.00 25.53 97 PHE A O 1
ATOM 730 N N . HIS A 1 106 ? -7.578 50.824 34.004 1.00 25.90 98 HIS A N 1
ATOM 731 C CA . HIS A 1 106 ? -6.775 49.766 34.597 1.00 27.70 98 HIS A CA 1
ATOM 732 C C . HIS A 1 106 ? -5.308 49.971 34.258 1.00 26.82 98 HIS A C 1
ATOM 733 O O . HIS A 1 106 ? -4.957 50.181 33.093 1.00 27.35 98 HIS A O 1
ATOM 740 N N . ARG A 1 107 ? -4.462 49.910 35.275 1.00 27.90 99 ARG A N 1
ATOM 741 C CA . ARG A 1 107 ? -3.021 49.972 35.108 1.00 29.76 99 ARG A CA 1
ATOM 742 C C . ARG A 1 107 ? -2.442 48.629 35.501 1.00 29.74 99 ARG A C 1
ATOM 743 O O . ARG A 1 107 ? -2.772 48.097 36.565 1.00 34.58 99 ARG A O 1
ATOM 751 N N . LEU A 1 108 ? -1.598 48.079 34.638 1.00 30.03 100 LEU A N 1
ATOM 752 C CA . LEU A 1 108 ? -0.928 46.820 34.916 1.00 33.69 100 LEU A CA 1
ATOM 753 C C . LEU A 1 108 ? 0.510 46.940 34.450 1.00 34.74 100 LEU A C 1
ATOM 754 O O . LEU A 1 108 ? 0.811 47.681 33.514 1.00 36.93 100 LEU A O 1
ATOM 759 N N . ASP A 1 109 ? 1.402 46.217 35.104 1.00 35.46 101 ASP A N 1
ATOM 760 C CA . ASP A 1 109 ? 2.744 46.114 34.566 1.00 40.51 101 ASP A CA 1
ATOM 761 C C . ASP A 1 109 ? 3.252 44.699 34.793 1.00 36.88 101 ASP A C 1
ATOM 762 O O . ASP A 1 109 ? 2.949 44.081 35.816 1.00 38.83 101 ASP A O 1
ATOM 767 N N . GLY A 1 110 ? 3.978 44.173 33.819 1.00 35.71 102 GLY A N 1
ATOM 768 C CA . GLY A 1 110 ? 4.479 42.826 33.936 1.00 38.30 102 GLY A CA 1
ATOM 769 C C . GLY A 1 110 ? 5.630 42.551 33.009 1.00 37.39 102 GLY A C 1
ATOM 770 O O . GLY A 1 110 ? 6.352 43.459 32.595 1.00 40.14 102 GLY A O 1
ATOM 771 N N . SER A 1 111 ? 5.803 41.271 32.703 1.00 35.87 103 SER A N 1
ATOM 772 C CA . SER A 1 111 ? 6.895 40.799 31.880 1.00 34.76 103 SER A CA 1
ATOM 773 C C . SER A 1 111 ? 6.480 40.757 30.415 1.00 40.97 103 SER A C 1
ATOM 774 O O . SER A 1 111 ? 5.295 40.726 30.077 1.00 30.89 103 SER A O 1
ATOM 777 N N . LEU A 1 112 ? 7.490 40.746 29.551 1.00 38.00 104 LEU A N 1
ATOM 778 C CA A LEU A 1 112 ? 7.318 40.670 28.105 0.41 37.08 104 LEU A CA 1
ATOM 779 C CA B LEU A 1 112 ? 7.304 40.645 28.110 0.59 37.06 104 LEU A CA 1
ATOM 780 C C . LEU A 1 112 ? 8.417 39.767 27.564 1.00 40.68 104 LEU A C 1
ATOM 781 O O . LEU A 1 112 ? 9.593 40.021 27.827 1.00 40.76 104 LEU A O 1
ATOM 790 N N . ARG A 1 113 ? 8.053 38.723 26.816 1.00 38.71 105 ARG A N 1
ATOM 791 C CA . ARG A 1 113 ? 9.0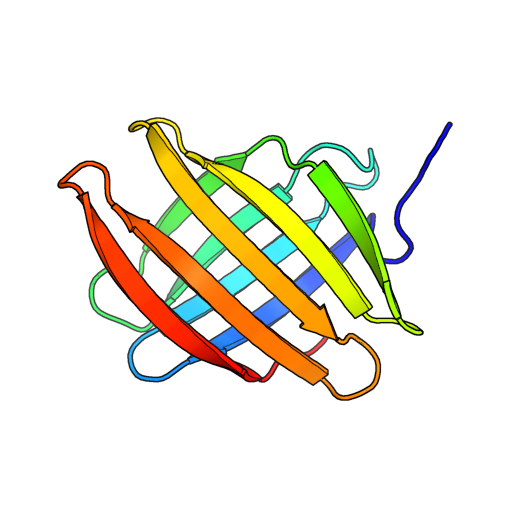90 37.854 26.269 1.00 43.44 105 ARG A CA 1
ATOM 792 C C . ARG A 1 113 ? 8.680 37.310 24.903 1.00 42.86 105 ARG A C 1
ATOM 793 O O . ARG A 1 113 ? 7.502 37.048 24.641 1.00 41.58 105 ARG A O 1
ATOM 801 N N . ALA A 1 114 ? 9.681 37.146 24.040 1.00 46.01 106 ALA A N 1
ATOM 802 C CA . ALA A 1 114 ? 9.476 36.602 22.701 1.00 47.65 106 ALA A CA 1
ATOM 803 C C . ALA A 1 114 ? 9.016 35.150 22.758 1.00 46.37 106 ALA A C 1
ATOM 804 O O . ALA A 1 114 ? 9.550 34.347 23.522 1.00 52.90 106 ALA A O 1
ATOM 806 N N . VAL A 1 115 ? 8.017 34.821 21.940 1.00 44.91 107 VAL A N 1
ATOM 807 C CA . VAL A 1 115 ? 7.484 33.458 21.826 1.00 47.73 107 VAL A CA 1
ATOM 808 C C . VAL A 1 115 ? 8.138 32.722 20.658 1.00 54.49 107 VAL A C 1
ATOM 809 O O . VAL A 1 115 ? 8.377 33.328 19.615 1.00 54.27 107 VAL A O 1
#

Secondary structure (DSSP, 8-state):
----TTTT-EEEEEETTEEEEEEE-TTSSEEEEEEEESTTTT-EEEEEEEEEEEETTEEEEEEE-TTS-EEEEEEETTTTEEEEEEE-TT--EEEEEEEEEE-

Nearest PDB structures (foldseek):
  5hal-assembly1_A  TM=1.010E+00  e=2.472E-20  Burkholderia vietnamiensis G4
  4q51-assembly1_A  TM=8.800E-01  e=3.669E-05  Burkholderia cenocepacia J2315
  8b30-assembly1_A  TM=8.923E-01  e=6.832E-04  synthetic construct
  3nx1-assembly1_A  TM=8.008E-01  e=2.521E-03  Enterobacter sp. Px6-4
  9hag-assembly1_A  TM=5.278E-01  e=7.951E-03  synthetic construct

Foldseek 3Di:
DDADPCAQFKKWWDWVQWIKIWGHHNVRFKTKMATCGHPPHGDIDIWGWDWDDPDVQWIWIKTAGPLRKIKTWTARAVVQKIWMWIQDNVRDIDTIITGMYTD

Radius of gyration: 12.68 Å; Cα contacts (8 Å, |Δi|>4): 270; chains: 1; bounding box: 34×24×33 Å